Protein AF-A0A2V5UHI5-F1 (afdb_monomer)

Foldseek 3Di:
DDDDDDDDDDDDDDDDDDPVVVVVVVVCVPCPPVVVLVVCLVPDDPVVNVVSVVVVVVVVVVVVVVVVVVVVVVVVVVVLLPQDPPDPDLEWEWEWAQDPVNQATWIATSPDSVGIDTAGDDCRVVVSVVVQQVVALQGWYWYFYADNVRHTPDIDTDDNPDDDD

Secondary structure (DSSP, 8-state):
------------------TTHHHHHHTT--HHHHHHHHHHHHHS-HHHHHHHHHHHHHHHHHHHHHHHHHHHHHHHHHHHTSPP-----SEEEEEEEE-TTSS-EEEE-TT-TTS-EEE-STTHHHHHHHHHHHHTTTSEEEEEEE-TTS-EEEEEEE-------

Solvent-accessible surface area (backbone atoms only — not comparable to full-atom values): 9964 Å² total; per-residue (Å²): 136,82,89,90,89,80,93,79,89,79,87,80,81,80,88,72,92,57,85,66,60,63,56,61,51,56,81,52,63,52,61,72,64,58,47,55,56,52,53,52,51,73,76,42,59,74,76,58,34,53,54,53,51,50,53,54,46,52,50,53,51,55,52,48,68,63,45,54,60,52,51,51,50,49,54,50,50,54,56,68,58,43,59,72,89,68,76,88,61,70,57,47,59,38,40,38,37,53,41,97,82,69,66,28,28,37,37,38,39,89,84,42,66,83,51,70,44,80,32,60,61,98,55,14,66,61,52,46,52,52,48,55,54,67,75,25,42,78,27,31,28,41,40,37,32,36,42,89,87,70,46,78,76,45,76,47,79,42,79,33,73,66,76,87,128

Radius of gyration: 30.07 Å; Cα contacts (8 Å, |Δi|>4): 164; chains: 1; bounding box: 76×64×78 Å

Nearest PDB structures (foldseek):
  3stq-assembly2_F  TM=5.157E-01  e=7.190E+00  Pseudomonas aeruginosa
  5fc2-assembly1_B  TM=5.001E-01  e=2.154E+00  Thermochaetoides thermophila DSM 1495
  5fc3-assembly1_B  TM=3.986E-01  e=2.776E+00  Thermochaetoides thermophila DSM 1495
  5fby-assembly1_A  TM=4.834E-01  e=3.151E+00  Thermochaetoides thermophila DSM 1495

Structure (mmCIF, N/CA/C/O backbone):
data_AF-A0A2V5UHI5-F1
#
_entry.id   AF-A0A2V5UHI5-F1
#
loop_
_atom_site.group_PDB
_atom_site.id
_atom_site.type_symbol
_atom_site.label_atom_id
_atom_site.label_alt_id
_atom_site.label_comp_id
_atom_site.label_asym_id
_atom_site.label_entity_id
_atom_site.label_seq_id
_atom_site.pdbx_PDB_ins_code
_atom_site.Cartn_x
_atom_site.Cartn_y
_atom_site.Cartn_z
_atom_site.occupancy
_atom_site.B_iso_or_equiv
_atom_site.auth_seq_id
_atom_site.auth_comp_id
_atom_site.auth_asym_id
_atom_site.auth_atom_id
_atom_site.pdbx_PDB_model_num
ATOM 1 N N . MET A 1 1 ? -59.293 20.149 60.522 1.00 35.00 1 MET A N 1
ATOM 2 C CA . MET A 1 1 ? -57.962 19.722 60.998 1.00 35.00 1 MET A CA 1
ATOM 3 C C . MET A 1 1 ? -56.980 19.879 59.839 1.00 35.00 1 MET A C 1
ATOM 5 O O . MET A 1 1 ? -57.195 19.273 58.805 1.00 35.00 1 MET A O 1
ATOM 9 N N . PHE A 1 2 ? -56.053 20.825 59.997 1.00 28.25 2 PHE A N 1
ATOM 10 C CA . PHE A 1 2 ? -54.793 21.124 59.294 1.00 28.25 2 PHE A CA 1
ATOM 11 C C . PHE A 1 2 ? -54.493 20.632 57.853 1.00 28.25 2 PHE A C 1
ATOM 13 O O . PHE A 1 2 ? -54.376 19.448 57.569 1.00 28.25 2 PHE A O 1
ATOM 20 N N . GLN A 1 3 ? -54.241 21.638 57.003 1.00 32.72 3 GLN A N 1
ATOM 21 C CA . GLN A 1 3 ? -53.329 21.708 55.845 1.00 32.72 3 GLN A CA 1
ATOM 22 C C . GLN A 1 3 ? -52.044 20.868 55.961 1.00 32.72 3 GLN A C 1
ATOM 24 O O . GLN A 1 3 ? -51.458 20.911 57.036 1.00 32.72 3 GLN A O 1
ATOM 29 N N . VAL A 1 4 ? -51.511 20.335 54.840 1.00 34.03 4 VAL A N 1
ATOM 30 C CA . VAL A 1 4 ? -50.088 20.485 54.423 1.00 34.03 4 VAL A CA 1
ATOM 31 C C . VAL A 1 4 ? -49.949 20.391 52.885 1.00 34.03 4 VAL A C 1
ATOM 33 O O . VAL A 1 4 ? -50.594 19.592 52.216 1.00 34.03 4 VAL A O 1
ATOM 36 N N . LYS A 1 5 ? -49.069 21.245 52.357 1.00 35.31 5 LYS A N 1
ATOM 37 C CA . LYS A 1 5 ? -48.652 21.537 50.976 1.00 35.31 5 LYS A CA 1
ATOM 38 C C . LYS A 1 5 ? -47.291 20.881 50.672 1.00 35.31 5 LYS A C 1
ATOM 40 O O . LYS A 1 5 ? -46.429 20.977 51.535 1.00 35.31 5 LYS A O 1
ATOM 45 N N . ALA A 1 6 ? -47.069 20.329 49.468 1.00 33.34 6 ALA A N 1
ATOM 46 C CA . ALA A 1 6 ? -45.766 20.197 48.756 1.00 33.34 6 ALA A CA 1
ATOM 47 C C . ALA A 1 6 ? -45.970 19.331 47.487 1.00 33.34 6 ALA A C 1
ATOM 49 O O . ALA A 1 6 ? -46.371 18.182 47.596 1.00 33.34 6 ALA A O 1
ATOM 50 N N . ILE A 1 7 ? -45.935 19.848 46.252 1.00 32.31 7 ILE A N 1
ATOM 51 C CA . ILE A 1 7 ? -44.754 20.111 45.397 1.00 32.31 7 ILE A CA 1
ATOM 52 C C . ILE A 1 7 ? -43.702 18.991 45.482 1.00 32.31 7 ILE A C 1
ATOM 54 O O . ILE A 1 7 ? -42.732 19.087 46.227 1.00 32.31 7 ILE A O 1
ATOM 58 N N . GLY A 1 8 ? -43.913 17.943 44.682 1.00 32.47 8 GLY A N 1
ATOM 59 C CA . GLY A 1 8 ? -42.944 16.894 44.378 1.00 32.47 8 GLY A CA 1
ATOM 60 C C . GLY A 1 8 ? -42.368 17.086 42.977 1.00 32.47 8 GLY A C 1
ATOM 61 O O . GLY A 1 8 ? -43.048 16.872 41.978 1.00 32.47 8 GLY A O 1
ATOM 62 N N . VAL A 1 9 ? -41.111 17.516 42.933 1.00 30.94 9 VAL A N 1
ATOM 63 C CA . VAL A 1 9 ? -40.208 17.468 41.781 1.00 30.94 9 VAL A CA 1
ATOM 64 C C . VAL A 1 9 ? -39.966 16.005 41.413 1.00 30.94 9 VAL A C 1
ATOM 66 O O . VAL A 1 9 ? -39.580 15.244 42.293 1.00 30.94 9 VAL A O 1
ATOM 69 N N . LEU A 1 10 ? -40.097 15.624 40.139 1.00 31.78 10 LEU A N 1
ATOM 70 C CA . LEU A 1 10 ? -39.283 14.546 39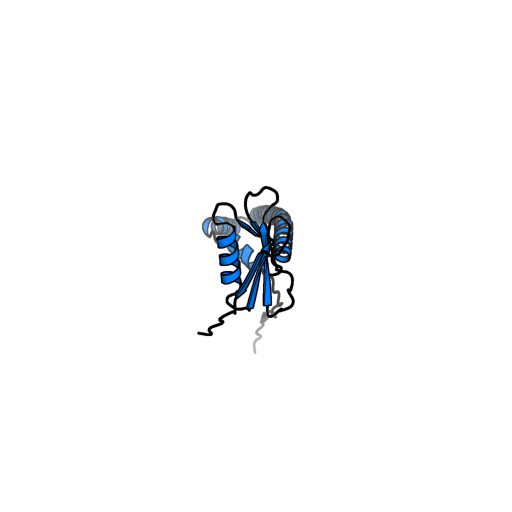.568 1.00 31.78 10 LEU A CA 1
ATOM 71 C C . LEU A 1 10 ? -39.239 14.625 38.039 1.00 31.78 10 LEU A C 1
ATOM 73 O O . LEU A 1 10 ? -40.231 14.503 37.327 1.00 31.78 10 LEU A O 1
ATOM 77 N N . GLN A 1 11 ? -38.019 14.894 37.586 1.00 29.80 11 GLN A N 1
ATOM 78 C CA . GLN A 1 11 ? -37.519 14.907 36.222 1.00 29.80 11 GLN A CA 1
ATOM 79 C C . GLN A 1 11 ? -37.920 13.645 35.445 1.00 29.80 11 GLN A C 1
ATOM 81 O O . GLN A 1 11 ? -37.554 12.539 35.836 1.00 29.80 11 GLN A O 1
ATOM 86 N N . SER A 1 12 ? -38.550 13.815 34.280 1.00 29.27 12 SER A N 1
ATOM 87 C CA . SER A 1 12 ? -38.484 12.808 33.219 1.00 29.27 12 SER A CA 1
ATOM 88 C C . SER A 1 12 ? -37.324 13.163 32.298 1.00 29.27 12 SER A C 1
ATOM 90 O O . SER A 1 12 ? -37.306 14.216 31.660 1.00 29.27 12 SER A O 1
ATOM 92 N N . GLN A 1 13 ? -36.328 12.285 32.308 1.00 32.88 13 GLN A N 1
ATOM 93 C CA . GLN A 1 13 ? -35.064 12.383 31.597 1.00 32.88 13 GLN A CA 1
ATOM 94 C C . GLN A 1 13 ? -35.266 12.565 30.088 1.00 32.88 13 GLN A C 1
ATOM 96 O O . GLN A 1 13 ? -35.781 11.684 29.398 1.00 32.88 13 GLN A O 1
ATOM 101 N N . SER A 1 14 ? -34.772 13.680 29.552 1.00 28.55 14 SER A N 1
ATOM 102 C CA . SER A 1 14 ? -34.441 13.788 28.138 1.00 28.55 14 SER A CA 1
ATOM 103 C C . SER A 1 14 ? -33.185 12.961 27.869 1.00 28.55 14 SER A C 1
ATOM 105 O O . SER A 1 14 ? -32.066 13.294 28.251 1.00 28.55 14 SER A O 1
ATOM 107 N N . ARG A 1 15 ? -33.411 11.831 27.206 1.00 38.34 15 ARG A N 1
ATOM 108 C CA . ARG A 1 15 ? -32.413 10.974 26.579 1.00 38.34 15 ARG A CA 1
ATOM 109 C C . ARG A 1 15 ? -31.610 11.809 25.569 1.00 38.34 15 ARG A C 1
ATOM 111 O O . ARG A 1 15 ? -32.066 12.015 24.451 1.00 38.34 15 ARG A O 1
ATOM 118 N N . LEU A 1 16 ? -30.428 12.290 25.951 1.00 33.78 16 LEU A N 1
ATOM 119 C CA . LEU A 1 16 ? -29.472 12.905 25.030 1.00 33.78 16 LEU A CA 1
ATOM 120 C C . LEU A 1 16 ? -28.137 12.171 25.127 1.00 33.78 16 LEU A C 1
ATOM 122 O O . LEU A 1 16 ? -27.316 12.389 26.008 1.00 33.78 16 LEU A O 1
ATOM 126 N N . SER A 1 17 ? -27.975 11.245 24.186 1.00 45.50 17 SER A N 1
ATOM 127 C CA . SER A 1 17 ? -26.701 10.663 23.798 1.00 45.50 17 SER A CA 1
ATOM 128 C C . SER A 1 17 ? -25.869 11.751 23.129 1.00 45.50 17 SER A C 1
ATOM 130 O O . SER A 1 17 ? -26.165 12.144 22.001 1.00 45.50 17 SER A O 1
ATOM 132 N N . HIS A 1 18 ? -24.829 12.247 23.795 1.00 39.03 18 HIS A N 1
ATOM 133 C CA . HIS A 1 18 ? -23.807 13.000 23.087 1.00 39.03 18 HIS A CA 1
ATOM 134 C C . HIS A 1 18 ? -22.434 12.812 23.735 1.00 39.03 18 HIS A C 1
ATOM 136 O O . HIS A 1 18 ? -22.160 13.234 24.852 1.00 39.03 18 HIS A O 1
ATOM 142 N N . LYS A 1 19 ? -21.529 12.180 22.981 1.00 49.72 19 LYS A N 1
ATOM 143 C CA . LYS A 1 19 ? -20.118 11.956 23.334 1.00 49.72 19 LYS A CA 1
ATOM 144 C C . LYS A 1 19 ? -19.314 13.260 23.545 1.00 49.72 19 LYS A C 1
ATOM 146 O O . LYS A 1 19 ? -18.121 13.185 23.814 1.00 49.72 19 LYS A O 1
ATOM 151 N N . SER A 1 20 ? -19.947 14.437 23.479 1.00 43.72 20 SER A N 1
ATOM 152 C CA . SER A 1 20 ? -19.366 15.716 23.918 1.00 43.72 20 SER A CA 1
ATOM 153 C C . SER A 1 20 ? -19.125 15.792 25.421 1.00 43.72 20 SER A C 1
ATOM 155 O O . SER A 1 20 ? -18.282 16.571 25.860 1.00 43.72 20 SER A O 1
ATOM 157 N N . ASP A 1 21 ? -19.830 14.987 26.215 1.00 48.28 21 ASP A N 1
ATOM 158 C CA . ASP A 1 21 ? -19.770 15.088 27.678 1.00 48.28 21 ASP A CA 1
ATOM 159 C C . ASP A 1 21 ? -18.446 14.546 28.240 1.00 48.28 21 ASP A C 1
ATOM 161 O O . ASP A 1 21 ? -18.017 14.909 29.335 1.00 48.28 21 ASP A O 1
ATOM 165 N N . PHE A 1 22 ? -17.739 13.736 27.447 1.00 41.31 22 PHE A N 1
ATOM 166 C CA . PHE A 1 22 ? -16.459 13.144 27.827 1.00 41.31 22 PHE A CA 1
ATOM 167 C C . PHE A 1 22 ? -15.305 14.159 27.819 1.00 41.31 22 PHE A C 1
ATOM 169 O O . PHE A 1 22 ? -14.404 14.081 28.653 1.00 41.31 22 PHE A O 1
ATOM 176 N N . TRP A 1 23 ? -15.347 15.150 26.923 1.00 41.22 23 TRP A N 1
ATOM 177 C CA . TRP A 1 23 ? -14.335 16.211 26.854 1.00 41.22 23 TRP A CA 1
ATOM 178 C C . TRP A 1 23 ? -14.583 17.332 27.867 1.00 41.22 23 TRP A C 1
ATOM 180 O O . TRP A 1 23 ? -13.624 17.855 28.439 1.00 41.22 23 TRP A O 1
ATOM 190 N N . PHE A 1 24 ? -15.850 17.635 28.179 1.00 38.09 24 PHE A N 1
ATOM 191 C CA . PHE A 1 24 ? -16.194 18.536 2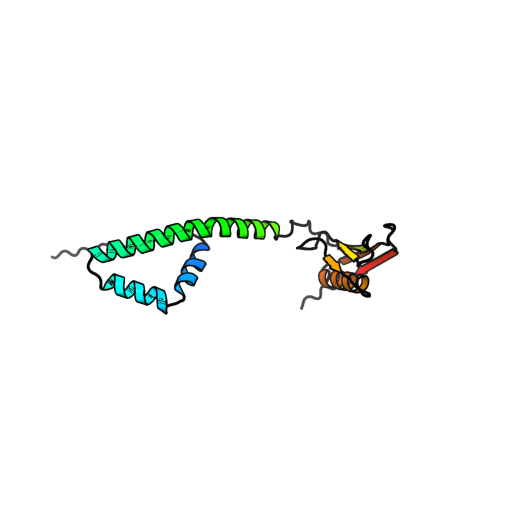9.287 1.00 38.09 24 PHE A CA 1
ATOM 192 C C . PHE A 1 24 ? -15.635 18.043 30.629 1.00 38.09 24 PHE A C 1
ATOM 194 O O . PHE A 1 24 ? -15.191 18.853 31.442 1.00 38.09 24 PHE A O 1
ATOM 201 N N . ALA A 1 25 ? -15.583 16.726 30.840 1.00 44.94 25 ALA A N 1
ATOM 202 C CA . ALA A 1 25 ? -14.978 16.134 32.029 1.00 44.94 25 ALA A CA 1
ATOM 203 C C . ALA A 1 25 ? -13.438 16.236 32.049 1.00 44.94 25 ALA A C 1
ATOM 205 O O . ALA A 1 25 ? -12.854 16.323 33.128 1.00 44.94 25 ALA A O 1
ATOM 206 N N . PHE A 1 26 ? -12.764 16.258 30.890 1.00 38.41 26 PHE A N 1
ATOM 207 C CA . PHE A 1 26 ? -11.296 16.273 30.814 1.00 38.41 26 PHE A CA 1
ATOM 208 C C . PHE A 1 26 ? -10.700 17.671 31.043 1.00 38.41 26 PHE A C 1
ATOM 210 O O . PHE A 1 26 ? -9.728 17.799 31.782 1.00 38.41 26 PHE A O 1
ATOM 217 N N . LEU A 1 27 ? -11.340 18.733 30.533 1.00 42.81 27 LEU A N 1
ATOM 218 C CA . LEU A 1 27 ? -10.959 20.125 30.842 1.00 42.81 27 LEU A CA 1
ATOM 219 C C . LEU A 1 27 ? -11.205 20.489 32.324 1.00 42.81 27 LEU A C 1
ATOM 221 O O . LEU A 1 27 ? -10.663 21.466 32.834 1.00 42.81 27 LEU A O 1
ATOM 225 N N . TRP A 1 28 ? -12.001 19.684 33.032 1.00 41.56 28 TRP A N 1
ATOM 226 C CA . TRP A 1 28 ? -12.299 19.843 34.457 1.00 41.56 28 TRP A CA 1
ATOM 227 C C . TRP A 1 28 ? -11.536 18.848 35.353 1.00 41.56 28 TRP A C 1
ATOM 229 O O . TRP A 1 28 ? -11.693 18.867 36.573 1.00 41.56 28 TRP A O 1
ATOM 239 N N . ARG A 1 29 ? -10.695 17.970 34.788 1.00 39.66 29 ARG A N 1
ATOM 240 C CA . ARG A 1 29 ? -9.986 16.939 35.564 1.00 39.66 29 ARG A CA 1
ATOM 241 C C . ARG A 1 29 ? -8.776 17.478 36.337 1.00 39.66 29 ARG A C 1
ATOM 243 O O . ARG A 1 29 ? -8.325 16.819 37.269 1.00 39.66 29 ARG A O 1
ATOM 250 N N . ASP A 1 30 ? -8.321 18.696 36.043 1.00 37.84 30 ASP A N 1
ATOM 251 C CA . ASP A 1 30 ? -7.424 19.438 36.932 1.00 37.84 30 ASP A CA 1
ATOM 252 C C . ASP A 1 30 ? -8.233 20.164 38.012 1.00 37.84 30 ASP A C 1
ATOM 254 O O . ASP A 1 30 ? -8.587 21.346 37.913 1.00 37.84 30 ASP A O 1
ATOM 258 N N . ALA A 1 31 ? -8.500 19.439 39.100 1.00 46.38 31 ALA A N 1
ATOM 259 C CA . ALA A 1 31 ? -9.182 19.936 40.296 1.00 46.38 31 ALA A CA 1
ATOM 260 C C . ALA A 1 31 ? -8.531 21.201 40.910 1.00 46.38 31 ALA A C 1
ATOM 262 O O . ALA A 1 31 ? -9.159 21.895 41.712 1.00 46.38 31 ALA A O 1
ATOM 263 N N . SER A 1 32 ? -7.298 21.539 40.511 1.00 51.06 32 SER A N 1
ATOM 264 C CA . SER A 1 32 ? -6.536 22.690 41.005 1.00 51.06 32 SER A CA 1
ATOM 265 C C . SER A 1 32 ? -6.968 24.038 40.395 1.00 51.06 32 SER A C 1
ATOM 267 O O . SER A 1 32 ? -7.091 25.030 41.120 1.00 51.06 32 SER A O 1
ATOM 269 N N . ILE A 1 33 ? -7.272 24.093 39.089 1.00 50.38 33 ILE A N 1
ATOM 270 C CA . ILE A 1 33 ? -7.583 25.358 38.386 1.00 50.38 33 ILE A CA 1
ATOM 271 C C . ILE A 1 33 ? -9.090 25.649 38.418 1.00 50.38 33 ILE A C 1
ATOM 273 O O . ILE A 1 33 ? -9.506 26.750 38.787 1.00 50.38 33 ILE A O 1
ATOM 277 N N . GLY A 1 34 ? -9.928 24.648 38.124 1.00 51.38 34 GLY A N 1
ATOM 278 C CA . GLY A 1 34 ? -11.389 24.800 38.140 1.00 51.38 34 GLY A CA 1
ATOM 279 C C . GLY A 1 34 ? -11.969 24.984 39.549 1.00 51.38 34 GLY A C 1
ATOM 280 O O . GLY A 1 34 ? -12.896 25.772 39.751 1.00 51.38 34 GLY A O 1
ATOM 281 N N . GLY A 1 35 ? -11.393 24.312 40.554 1.00 55.91 35 GLY A N 1
ATOM 282 C CA . GLY A 1 35 ? -11.869 24.367 41.941 1.00 55.91 35 GLY A CA 1
ATOM 283 C C . GLY A 1 35 ? -11.645 25.726 42.615 1.00 55.91 35 GLY A C 1
ATOM 284 O O . GLY A 1 35 ? -12.540 26.246 43.288 1.00 55.91 35 GLY A O 1
ATOM 285 N N . ARG A 1 36 ? -10.480 26.350 42.388 1.00 56.16 36 ARG A N 1
ATOM 286 C CA . ARG A 1 36 ? -10.137 27.673 42.945 1.00 56.16 36 ARG A CA 1
ATOM 287 C C . ARG A 1 36 ? -10.993 28.796 42.354 1.00 56.16 36 ARG A C 1
ATOM 289 O O . ARG A 1 36 ? -11.456 29.663 43.095 1.00 56.16 36 ARG A O 1
ATOM 296 N N . PHE A 1 37 ? -11.282 28.740 41.054 1.00 56.06 37 PHE A N 1
ATOM 297 C CA . PHE A 1 37 ? -12.149 29.709 40.373 1.00 56.06 37 PHE A CA 1
ATOM 298 C C . PHE A 1 37 ? -13.613 29.602 40.842 1.00 56.06 37 PHE A C 1
ATOM 300 O O . PHE A 1 37 ? -14.276 30.610 41.097 1.00 56.06 37 PHE A O 1
ATOM 307 N N . MET A 1 38 ? -14.100 28.372 41.046 1.00 54.66 38 MET A N 1
ATOM 308 C CA . MET A 1 38 ? -15.455 28.107 41.541 1.00 54.66 38 MET A CA 1
ATOM 309 C C . MET A 1 38 ? -15.657 28.566 42.996 1.00 54.66 38 MET A C 1
ATOM 311 O O . MET A 1 38 ? -16.727 29.069 43.349 1.00 54.66 38 MET A O 1
ATOM 315 N N . MET A 1 39 ? -14.631 28.446 43.848 1.00 57.81 39 MET A N 1
ATOM 316 C CA . MET A 1 39 ? -14.682 28.941 45.231 1.00 57.81 39 MET A CA 1
ATOM 317 C C . MET A 1 39 ? -14.763 30.475 45.314 1.00 57.81 39 MET A C 1
ATOM 319 O O . MET A 1 39 ? -15.510 31.001 46.142 1.00 57.81 39 MET A O 1
ATOM 323 N N . LEU A 1 40 ? -14.069 31.199 44.430 1.00 57.25 40 LEU A N 1
ATOM 324 C CA . LEU A 1 40 ? -14.125 32.667 44.352 1.00 57.25 40 LEU A CA 1
ATOM 325 C C . LEU A 1 40 ? -15.475 33.177 43.811 1.00 57.25 40 LEU A C 1
ATOM 327 O O . LEU A 1 40 ? -15.998 34.187 44.283 1.00 57.25 40 LEU A O 1
ATOM 331 N N . LEU A 1 41 ? -16.102 32.439 42.891 1.00 56.88 41 LEU A N 1
ATOM 332 C CA . LEU A 1 41 ? -17.455 32.728 42.395 1.00 56.88 41 LEU A CA 1
ATOM 333 C C . LEU A 1 41 ? -18.546 32.549 43.464 1.00 56.88 41 LEU A C 1
ATOM 335 O O . LEU A 1 41 ? -19.569 33.227 43.407 1.00 56.88 41 LEU A O 1
ATOM 339 N N . LYS A 1 42 ? -18.351 31.653 44.442 1.00 57.81 42 LYS A N 1
ATOM 340 C CA . LYS A 1 42 ? -19.297 31.451 45.557 1.00 57.81 42 LYS A CA 1
ATOM 341 C C . LYS A 1 42 ? -19.174 32.506 46.663 1.00 57.81 42 LYS A C 1
ATOM 343 O O . LYS A 1 42 ? -20.175 32.788 47.311 1.00 57.81 42 LYS A O 1
ATOM 348 N N . LYS A 1 43 ? -17.979 33.073 46.879 1.00 60.84 43 LYS A N 1
ATOM 349 C CA . LYS A 1 43 ? -17.699 34.077 47.928 1.00 60.84 43 LYS A CA 1
ATOM 350 C C . LYS A 1 43 ? -17.785 35.538 47.454 1.00 60.84 43 LYS A C 1
ATOM 352 O O . LYS A 1 43 ? -17.630 36.438 48.271 1.00 60.84 43 LYS A O 1
ATOM 357 N N . SER A 1 44 ? -18.000 35.791 46.161 1.00 59.25 44 SER A N 1
ATOM 358 C CA . SER A 1 44 ? -18.017 37.149 45.598 1.00 59.25 44 SER A CA 1
ATOM 359 C C . SER A 1 44 ? -19.409 37.805 45.642 1.00 59.25 44 SER A C 1
ATOM 361 O O . SER A 1 44 ? -20.420 37.116 45.467 1.00 59.25 44 SER A O 1
ATOM 363 N N . PRO A 1 45 ? -19.484 39.140 45.832 1.00 71.62 45 PRO A N 1
ATOM 364 C CA . PRO A 1 45 ? -20.733 39.899 45.762 1.00 71.62 45 PRO A CA 1
ATOM 365 C C . PRO A 1 45 ? -21.466 39.676 44.425 1.00 71.62 45 PRO A C 1
ATOM 367 O O . PRO A 1 45 ? -20.807 39.529 43.388 1.00 71.62 45 PRO A O 1
ATOM 370 N N . PRO A 1 46 ? -22.813 39.706 44.401 1.00 64.94 46 PRO A N 1
ATOM 371 C CA . PRO A 1 46 ? -23.617 39.323 43.233 1.00 64.94 46 PRO A CA 1
ATOM 372 C C . PRO A 1 46 ? -23.269 40.099 41.948 1.00 64.94 46 PRO A C 1
ATOM 374 O O . PRO A 1 46 ? -23.257 39.507 40.868 1.00 64.94 46 PRO A O 1
ATOM 377 N N . GLN A 1 47 ? -22.887 41.377 42.059 1.00 61.12 47 GLN A N 1
ATOM 378 C CA . GLN A 1 47 ? -22.419 42.193 40.926 1.00 61.12 47 GLN A CA 1
ATOM 379 C C . GLN A 1 47 ? -21.121 41.678 40.274 1.00 61.12 47 GLN A C 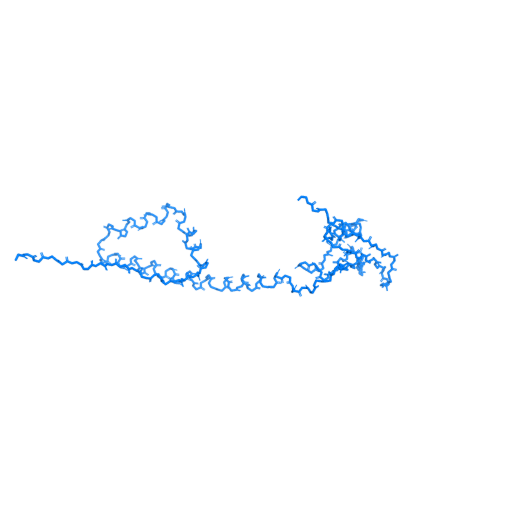1
ATOM 381 O O . GLN A 1 47 ? -21.024 41.627 39.048 1.00 61.12 47 GLN A O 1
ATOM 386 N N . LEU A 1 48 ? -20.127 41.261 41.065 1.00 63.75 48 LEU A N 1
ATOM 387 C CA . LEU A 1 48 ? -18.844 40.774 40.537 1.00 63.75 48 LEU A CA 1
ATOM 388 C C . LEU A 1 48 ? -18.977 39.366 39.948 1.00 63.75 48 LEU A C 1
ATOM 390 O O . LEU A 1 48 ? -18.359 39.048 38.932 1.00 63.75 48 LEU A O 1
ATOM 394 N N . ARG A 1 49 ? -19.854 38.541 40.527 1.00 65.88 49 ARG A N 1
ATOM 395 C CA . ARG A 1 49 ? -20.136 37.178 40.061 1.00 65.88 49 ARG A CA 1
ATOM 396 C C . ARG A 1 49 ? -20.655 37.148 38.621 1.00 65.88 49 ARG A C 1
ATOM 398 O O . ARG A 1 49 ? -20.246 36.292 37.840 1.00 65.88 49 ARG A O 1
ATOM 405 N N . LEU A 1 50 ? -21.502 38.109 38.244 1.00 66.00 50 LEU A N 1
ATOM 406 C CA . LEU A 1 50 ? -22.026 38.229 36.881 1.00 66.00 50 LEU A CA 1
ATOM 407 C C . LEU A 1 50 ? -20.936 38.619 35.866 1.00 66.00 50 LEU A C 1
ATOM 409 O O . LEU A 1 50 ? -20.957 38.145 34.731 1.00 66.00 50 LEU A O 1
ATOM 413 N N . ILE A 1 51 ? -19.960 39.437 36.271 1.00 71.50 51 ILE A N 1
ATOM 414 C CA . ILE A 1 51 ? -18.820 39.834 35.428 1.00 71.50 51 ILE A CA 1
ATOM 415 C C . ILE A 1 51 ? -17.900 38.633 35.182 1.00 71.50 51 ILE A C 1
ATOM 417 O O . ILE A 1 51 ? -17.554 38.362 34.032 1.00 71.50 51 ILE A O 1
ATOM 421 N N . PHE A 1 52 ? -17.580 37.860 36.224 1.00 63.19 52 PHE A N 1
ATOM 422 C CA . PHE A 1 52 ? -16.796 36.628 36.084 1.00 63.19 52 PHE A CA 1
ATOM 423 C C . PHE A 1 52 ? -17.514 35.574 35.237 1.00 63.19 52 PHE A C 1
ATOM 425 O O . PHE A 1 52 ? -16.891 34.968 34.368 1.00 63.19 52 PHE A O 1
ATOM 432 N N . LEU A 1 53 ? -18.828 35.394 35.422 1.00 65.69 53 LEU A N 1
ATOM 433 C CA . LEU A 1 53 ? -19.627 34.491 34.588 1.00 65.69 53 LEU A CA 1
ATOM 434 C C . LEU A 1 53 ? -19.659 34.939 33.123 1.00 65.69 53 LEU A C 1
ATOM 436 O O . LEU A 1 53 ? -19.554 34.103 32.232 1.00 65.69 53 LEU A O 1
ATOM 440 N N . ARG A 1 54 ? -19.746 36.246 32.844 1.00 65.12 54 ARG A N 1
ATOM 441 C CA . ARG A 1 54 ? -19.662 36.775 31.472 1.00 65.12 54 ARG A CA 1
ATOM 442 C C . ARG A 1 54 ? -18.273 36.594 30.865 1.00 65.12 54 ARG A C 1
ATOM 444 O O . ARG A 1 54 ? -18.183 36.265 29.687 1.00 65.12 54 ARG A O 1
ATOM 451 N N . ALA A 1 55 ? -17.210 36.796 31.640 1.00 66.75 55 ALA A N 1
ATOM 452 C CA . ALA A 1 55 ? -15.840 36.581 31.183 1.00 66.75 55 ALA A CA 1
ATOM 453 C C . ALA A 1 55 ? -15.588 35.099 30.862 1.00 66.75 55 ALA A C 1
ATOM 455 O O . ALA A 1 55 ? -15.146 34.786 29.760 1.00 66.75 55 ALA A O 1
ATOM 456 N N . ALA A 1 56 ? -15.976 34.193 31.765 1.00 60.22 56 ALA A N 1
ATOM 457 C CA . ALA A 1 56 ? -15.906 32.748 31.553 1.00 60.22 56 ALA A CA 1
ATOM 458 C C . ALA A 1 56 ? -16.798 32.287 30.386 1.00 60.22 56 ALA A C 1
ATOM 460 O O . ALA A 1 56 ? -16.392 31.450 29.589 1.00 60.22 56 ALA A O 1
ATOM 461 N N . SER A 1 57 ? -17.988 32.877 30.227 1.00 61.56 57 SER A N 1
ATOM 462 C CA . SER A 1 57 ? -18.888 32.595 29.103 1.00 61.56 57 SER A CA 1
ATOM 463 C C . SER A 1 57 ? -18.263 32.991 27.763 1.00 61.56 57 SER A C 1
ATOM 465 O O . SER A 1 57 ? -18.257 32.191 26.827 1.00 61.56 57 SER A O 1
ATOM 467 N N . LYS A 1 58 ? -17.675 34.192 27.672 1.00 59.72 58 LYS A N 1
ATOM 468 C CA . LYS A 1 58 ? -16.996 34.669 26.458 1.00 59.72 58 LYS A CA 1
ATOM 469 C C . LYS A 1 58 ? -15.821 33.774 26.074 1.00 59.72 58 LYS A C 1
ATOM 471 O O . LYS A 1 58 ? -15.686 33.454 24.895 1.00 59.72 58 LYS A O 1
ATOM 476 N N . THR A 1 59 ? -15.023 33.325 27.044 1.00 55.25 59 THR A N 1
ATOM 477 C CA . THR A 1 59 ? -13.922 32.398 26.764 1.00 55.25 59 THR A CA 1
ATOM 478 C C . THR A 1 59 ? -14.453 31.035 26.329 1.00 55.25 59 THR A C 1
ATOM 480 O O . THR A 1 59 ? -14.038 30.560 25.279 1.00 55.25 59 THR A O 1
ATOM 483 N N . THR A 1 60 ? -15.451 30.446 27.005 1.00 60.00 60 THR A N 1
ATOM 484 C CA . THR A 1 60 ? -16.057 29.176 26.545 1.00 60.00 60 THR A CA 1
ATOM 485 C C . THR A 1 60 ? -16.676 29.263 25.151 1.00 60.00 60 THR A C 1
ATOM 487 O O . THR A 1 60 ? -16.577 28.308 24.384 1.00 60.00 60 THR A O 1
ATOM 490 N N . ARG A 1 61 ? -17.269 30.406 24.779 1.00 61.34 61 ARG A N 1
ATOM 491 C CA . ARG A 1 61 ? -17.839 30.610 23.442 1.00 61.34 61 ARG A CA 1
ATOM 492 C C . ARG A 1 61 ? -16.739 30.671 22.379 1.00 61.34 61 ARG A C 1
ATOM 494 O O . ARG A 1 61 ? -16.853 30.000 21.362 1.00 61.34 61 ARG A O 1
ATOM 501 N N . ALA A 1 62 ? -15.660 31.409 22.644 1.00 66.94 62 ALA A N 1
ATOM 502 C CA . ALA A 1 62 ? -14.500 31.481 21.757 1.00 66.94 62 ALA A CA 1
ATOM 503 C C . ALA A 1 62 ? -13.798 30.118 21.607 1.00 66.94 62 ALA A C 1
ATOM 505 O O . ALA A 1 62 ? -13.529 29.691 20.490 1.00 66.94 62 ALA A O 1
ATOM 506 N N . PHE A 1 63 ? -13.591 29.385 22.706 1.00 61.41 63 PHE A N 1
ATOM 507 C CA . PHE A 1 63 ? -13.023 28.033 22.671 1.00 61.41 63 PHE A CA 1
ATOM 508 C C . PHE A 1 63 ? -13.920 27.035 21.924 1.00 61.41 63 PHE A C 1
ATOM 510 O O . PHE A 1 63 ? -13.413 26.215 21.162 1.00 61.41 63 PHE A O 1
ATOM 517 N N . SER A 1 64 ? -15.245 27.125 22.083 1.00 70.19 64 SER A N 1
ATOM 518 C CA . SER A 1 64 ? -16.198 26.275 21.358 1.00 70.19 64 SER A CA 1
ATOM 519 C C . SER A 1 64 ? -16.116 26.487 19.845 1.00 70.19 64 SER A C 1
ATOM 521 O O . SER A 1 64 ? -16.048 25.505 19.109 1.00 70.19 64 SER A O 1
ATOM 523 N N . TYR A 1 65 ? -16.039 27.739 19.380 1.00 72.19 65 TYR A N 1
ATOM 524 C CA . TYR A 1 65 ? -15.869 28.032 17.954 1.00 72.19 65 TYR A CA 1
ATOM 525 C C . TYR A 1 65 ? -14.535 27.525 17.386 1.00 72.19 65 TYR A C 1
ATOM 527 O O . TYR A 1 65 ? -14.475 27.204 16.204 1.00 72.19 65 TYR A O 1
ATOM 535 N N . CYS A 1 66 ? -13.488 27.405 18.206 1.00 66.88 66 CYS A N 1
ATOM 536 C CA . CYS A 1 66 ? -12.200 26.850 17.779 1.00 66.88 66 CYS A CA 1
ATOM 537 C C . CYS A 1 66 ? -12.164 25.310 17.789 1.00 66.88 66 CYS A C 1
ATOM 539 O O . CYS A 1 66 ? -11.362 24.713 17.075 1.00 66.88 66 CYS A O 1
ATOM 541 N N . TYR A 1 67 ? -13.020 24.654 18.576 1.00 71.88 67 TYR A N 1
ATOM 542 C CA . TYR A 1 67 ? -13.040 23.194 18.712 1.00 71.88 67 TYR A CA 1
ATOM 543 C C . TYR A 1 67 ? -13.961 22.502 17.691 1.00 71.88 67 TYR A C 1
ATOM 545 O O . TYR A 1 67 ? -13.663 21.397 17.241 1.00 71.88 67 TYR A O 1
ATOM 553 N N . THR A 1 68 ? -15.047 23.152 17.253 1.00 73.19 68 THR A N 1
ATOM 554 C CA . THR A 1 68 ? -15.983 22.565 16.272 1.00 73.19 68 THR A CA 1
ATOM 555 C C . THR A 1 68 ? -15.378 22.270 14.888 1.00 73.19 68 THR A C 1
ATOM 557 O O . THR A 1 68 ? -15.722 21.220 14.337 1.00 73.19 68 THR A O 1
ATOM 560 N N . PRO A 1 69 ? -14.460 23.082 14.319 1.00 84.56 69 PRO A N 1
ATOM 561 C CA . PRO A 1 69 ? -13.815 22.767 13.041 1.00 84.56 69 PRO A CA 1
ATOM 562 C C . PRO A 1 69 ? -12.784 21.641 13.174 1.00 84.56 69 PRO A C 1
ATOM 564 O O . PRO A 1 69 ? -12.552 20.884 12.235 1.00 84.56 69 PRO A O 1
ATOM 567 N N . LEU A 1 70 ? -12.168 21.507 14.352 1.00 79.81 70 LEU A N 1
ATOM 568 C CA . LEU A 1 70 ? -11.225 20.430 14.629 1.00 79.81 70 LEU A CA 1
ATOM 569 C C . LEU A 1 70 ? -11.955 19.090 14.766 1.00 79.81 70 LEU A C 1
ATOM 571 O O . LEU A 1 70 ? -11.519 18.097 14.194 1.00 79.81 70 LEU A O 1
ATOM 575 N N . GLU A 1 71 ? -13.090 19.061 15.464 1.00 78.12 71 GLU A N 1
ATOM 576 C CA . GLU A 1 71 ? -13.938 17.869 15.562 1.00 78.12 71 GLU A CA 1
ATOM 577 C C . GLU A 1 71 ? -14.480 17.429 14.199 1.00 78.12 71 GLU A C 1
ATOM 579 O O . GLU A 1 71 ? -14.464 16.239 13.884 1.00 78.12 71 GLU A O 1
ATOM 584 N N . SER A 1 72 ? -14.914 18.365 13.349 1.00 81.69 72 SER A N 1
ATOM 585 C CA . SER A 1 72 ? -15.363 18.018 11.997 1.00 81.69 72 SER A CA 1
ATOM 586 C C . SER A 1 72 ? -14.217 17.483 11.136 1.00 81.69 72 SER A C 1
ATOM 588 O O . SER A 1 72 ? -14.406 16.479 10.450 1.00 81.69 72 SER A O 1
ATOM 590 N N . PHE A 1 73 ? -13.021 18.072 11.231 1.00 83.00 73 PHE A N 1
ATOM 591 C CA . PHE A 1 73 ? -11.819 17.586 10.552 1.00 83.00 73 PHE A CA 1
ATOM 592 C C . PHE A 1 73 ? -11.406 16.191 11.030 1.00 83.00 73 PHE A C 1
ATOM 594 O O . PHE A 1 73 ? -11.177 15.302 10.212 1.00 83.00 73 PHE A O 1
ATOM 601 N N . LEU A 1 74 ? -11.357 15.966 12.346 1.00 80.25 74 LEU A N 1
ATOM 602 C CA . LEU A 1 74 ? -11.046 14.659 12.915 1.00 80.25 74 LEU A CA 1
ATOM 603 C C . LEU A 1 74 ? -12.095 13.641 12.485 1.00 80.25 74 LEU A C 1
ATOM 605 O O . LEU A 1 74 ? -11.734 12.593 11.965 1.00 80.25 74 LEU A O 1
ATOM 609 N N . LYS A 1 75 ? -13.389 13.947 12.620 1.00 81.69 75 LYS A N 1
ATOM 610 C CA . LYS A 1 75 ? -14.477 13.058 12.196 1.00 81.69 75 LYS A CA 1
ATOM 611 C C . LYS A 1 75 ? -14.404 12.737 10.705 1.00 81.69 75 LYS A C 1
ATOM 613 O O . LYS A 1 75 ? -14.589 11.578 10.351 1.00 81.69 75 LYS A O 1
ATOM 618 N N . ALA A 1 76 ? -14.107 13.712 9.848 1.00 80.19 76 ALA A N 1
ATOM 619 C CA . ALA A 1 76 ? -13.893 13.483 8.421 1.00 80.19 76 ALA A CA 1
ATOM 620 C C . ALA A 1 76 ? -12.688 12.563 8.185 1.00 80.19 76 ALA A C 1
ATOM 622 O O . ALA A 1 76 ? -12.823 11.541 7.520 1.00 80.19 76 ALA A O 1
ATOM 623 N N . LYS A 1 77 ? -11.550 12.840 8.828 1.00 79.19 77 LYS A N 1
ATOM 624 C CA . LYS A 1 77 ? -10.346 12.005 8.754 1.00 79.19 77 LYS A CA 1
ATOM 625 C C . LYS A 1 77 ? -10.602 10.574 9.244 1.00 79.19 77 LYS A C 1
ATOM 627 O O . LYS A 1 77 ? -10.159 9.631 8.605 1.00 79.19 77 LYS A O 1
ATOM 632 N N . TRP A 1 78 ? -11.369 10.387 10.319 1.00 69.88 78 TRP A N 1
ATOM 633 C CA . TRP A 1 78 ? -11.786 9.071 10.824 1.00 69.88 78 TRP A CA 1
ATOM 634 C C . TRP A 1 78 ? -12.718 8.324 9.864 1.00 69.88 78 TRP A C 1
ATOM 636 O O . TRP A 1 78 ? -12.729 7.097 9.859 1.00 69.88 78 TRP A O 1
ATOM 646 N N . GLN A 1 79 ? -13.518 9.038 9.071 1.00 70.50 79 GLN A N 1
ATOM 647 C CA . GLN A 1 79 ? -14.355 8.438 8.028 1.00 70.50 79 GLN A CA 1
ATOM 648 C C . GLN A 1 79 ? -13.519 8.037 6.811 1.00 70.50 79 GLN A C 1
ATOM 650 O O . GLN A 1 79 ? -13.770 6.986 6.242 1.00 70.50 79 GLN A O 1
ATOM 655 N N . THR A 1 80 ? -12.492 8.815 6.462 1.00 63.06 80 THR A N 1
ATOM 656 C CA . THR A 1 80 ? -11.519 8.459 5.417 1.00 63.06 80 THR A CA 1
ATOM 657 C C . THR A 1 80 ? -10.609 7.303 5.837 1.00 63.06 80 THR A C 1
ATOM 659 O O . THR A 1 80 ? -10.232 6.496 5.001 1.00 63.06 80 THR A O 1
ATOM 662 N N . MET A 1 81 ? -10.271 7.195 7.127 1.00 64.62 81 MET A N 1
ATOM 663 C CA . MET A 1 81 ? -9.503 6.065 7.668 1.00 64.62 81 MET A CA 1
ATOM 664 C C . MET A 1 81 ? -10.360 4.832 7.964 1.00 64.62 81 MET A C 1
ATOM 666 O O . MET A 1 81 ? -9.814 3.795 8.338 1.00 64.62 81 MET A O 1
ATOM 670 N N . ARG A 1 82 ? -11.692 4.915 7.837 1.00 63.34 82 ARG A N 1
ATOM 671 C CA . ARG A 1 82 ? -12.499 3.699 7.818 1.00 63.34 82 ARG A CA 1
ATOM 672 C C . ARG A 1 82 ? -12.211 3.012 6.490 1.00 63.34 82 ARG A C 1
ATOM 674 O O . ARG A 1 82 ? -12.476 3.629 5.457 1.00 63.34 82 ARG A O 1
ATOM 681 N N . PRO A 1 83 ? -11.682 1.777 6.503 1.00 59.75 83 PRO A N 1
ATOM 682 C CA . PRO A 1 83 ? -11.490 1.055 5.263 1.00 59.75 83 PRO A CA 1
ATOM 683 C C . PRO A 1 83 ? -12.845 1.003 4.540 1.00 59.75 83 PRO A C 1
ATOM 685 O O . PRO A 1 83 ? -13.882 0.859 5.210 1.00 59.75 83 PRO A O 1
ATOM 688 N N . PRO A 1 84 ? -12.867 1.179 3.205 1.00 60.38 84 PRO A N 1
ATOM 689 C CA . PRO A 1 84 ? -14.072 0.961 2.419 1.00 60.38 84 PRO A CA 1
ATOM 690 C C . PRO A 1 84 ? -14.669 -0.380 2.833 1.00 60.38 84 PRO A C 1
ATOM 692 O O . PRO A 1 84 ? -13.921 -1.292 3.182 1.00 60.38 84 PRO A O 1
ATOM 695 N N . VAL A 1 85 ? -15.997 -0.507 2.840 1.00 58.75 85 VAL A N 1
ATOM 696 C CA . VAL A 1 85 ? -16.628 -1.812 3.068 1.00 58.75 85 VAL A CA 1
ATOM 697 C C . VAL A 1 85 ? -16.191 -2.713 1.917 1.00 58.75 85 VAL A C 1
ATOM 699 O O . VAL A 1 85 ? -16.796 -2.705 0.848 1.00 58.75 85 VAL A O 1
ATOM 702 N N . THR A 1 86 ? -15.091 -3.430 2.115 1.00 54.16 86 THR A N 1
ATOM 703 C CA . THR A 1 86 ? -14.607 -4.436 1.195 1.00 54.16 86 THR A CA 1
ATOM 704 C C . THR A 1 86 ? -15.604 -5.575 1.295 1.00 54.16 86 THR A C 1
ATOM 706 O O . THR A 1 86 ? -15.920 -6.091 2.373 1.00 54.16 86 THR A O 1
ATOM 709 N N . SER A 1 87 ? -16.216 -5.898 0.160 1.00 54.50 87 SER A N 1
ATOM 710 C CA . SER A 1 87 ? -16.961 -7.138 0.005 1.00 54.50 87 SER A CA 1
ATOM 711 C C . SER A 1 87 ? -16.089 -8.266 0.542 1.00 54.50 87 SER A C 1
ATOM 713 O O . SER A 1 87 ? -14.936 -8.358 0.136 1.00 54.50 87 SER A O 1
ATOM 715 N N . LYS A 1 88 ? -16.620 -9.074 1.466 1.00 57.94 88 LYS A N 1
ATOM 716 C CA . LYS A 1 88 ? -15.941 -10.228 2.071 1.00 57.94 88 LYS A CA 1
ATOM 717 C C . LYS A 1 88 ? -15.586 -11.249 0.986 1.00 57.94 88 LYS A C 1
ATOM 719 O O . LYS A 1 88 ? -16.296 -12.235 0.808 1.00 57.94 88 LYS A O 1
ATOM 724 N N . THR A 1 89 ? -14.535 -11.005 0.221 1.00 58.09 89 THR A N 1
ATOM 725 C CA . THR A 1 89 ? -13.874 -12.045 -0.546 1.00 58.09 89 THR A CA 1
ATOM 726 C C . THR A 1 89 ? -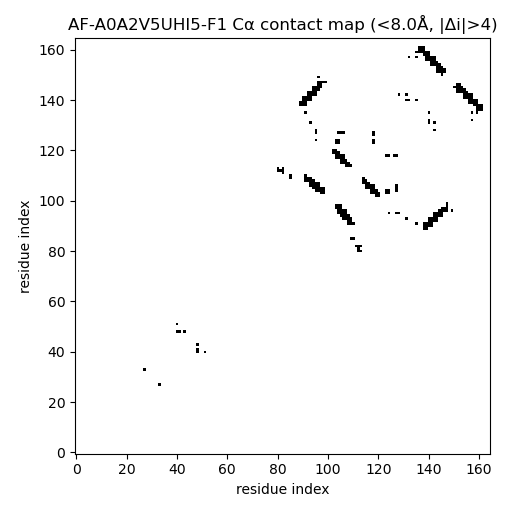13.184 -12.938 0.476 1.00 58.09 89 THR A C 1
ATOM 728 O O . THR A 1 89 ? -12.498 -12.462 1.377 1.00 58.09 89 THR A O 1
ATOM 731 N N . SER A 1 90 ? -13.411 -14.248 0.386 1.00 68.31 90 SER A N 1
ATOM 732 C CA . SER A 1 90 ? -12.717 -15.234 1.227 1.00 68.31 90 SER A CA 1
ATOM 733 C C . SER A 1 90 ? -11.202 -15.216 1.010 1.00 68.31 90 SER A C 1
ATOM 735 O O . SER A 1 90 ? -10.463 -15.763 1.824 1.00 68.31 90 SER A O 1
ATOM 737 N N . THR A 1 91 ? 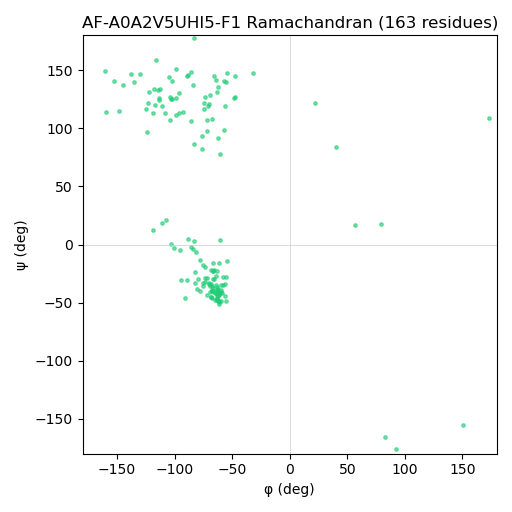-10.760 -14.591 -0.087 1.00 84.19 91 THR A N 1
ATOM 738 C CA . THR A 1 91 ? -9.385 -14.603 -0.561 1.00 84.19 91 THR A CA 1
ATOM 739 C C . THR A 1 91 ? -8.841 -13.182 -0.692 1.00 84.19 91 THR A C 1
ATOM 741 O O . THR A 1 91 ? -9.389 -12.370 -1.439 1.00 84.19 91 THR A O 1
ATOM 744 N N . HIS A 1 92 ? -7.754 -12.888 0.017 1.00 89.06 92 HIS A N 1
ATOM 745 C CA . HIS A 1 92 ? -7.006 -11.640 -0.099 1.00 89.06 92 HIS A CA 1
ATOM 746 C C . HIS A 1 92 ? -6.007 -11.724 -1.255 1.00 89.06 92 HIS A C 1
ATOM 748 O O . HIS A 1 92 ? -5.301 -12.721 -1.404 1.00 89.06 92 HIS A O 1
ATOM 754 N N . VAL A 1 93 ? -5.896 -10.666 -2.055 1.00 91.94 93 VAL A N 1
ATOM 755 C CA . VAL A 1 93 ? -4.904 -10.602 -3.135 1.00 91.94 93 VAL A CA 1
ATOM 756 C C . VAL A 1 93 ? -3.886 -9.521 -2.812 1.00 91.94 93 VAL A C 1
ATOM 758 O O . VAL A 1 93 ? -4.248 -8.375 -2.553 1.00 91.94 93 VAL A O 1
ATOM 761 N N . TYR A 1 94 ? -2.610 -9.893 -2.830 1.00 93.56 94 TYR A N 1
ATOM 762 C CA . TYR A 1 94 ? -1.485 -8.989 -2.626 1.00 93.56 94 TYR A CA 1
ATOM 763 C C . TYR A 1 94 ? -0.607 -8.964 -3.865 1.00 93.56 94 TYR A C 1
ATOM 765 O O . TYR A 1 94 ? -0.233 -10.009 -4.393 1.00 93.56 94 TYR A O 1
ATOM 773 N N . GLU A 1 95 ? -0.235 -7.767 -4.290 1.00 95.12 95 GLU A N 1
ATOM 774 C CA . GLU A 1 95 ? 0.646 -7.537 -5.423 1.00 95.12 95 GLU A CA 1
ATOM 775 C C . GLU A 1 95 ? 1.915 -6.846 -4.939 1.00 95.12 95 GLU A C 1
ATOM 777 O O . GLU A 1 95 ? 1.867 -5.755 -4.373 1.00 95.12 95 GLU A O 1
ATOM 782 N N . VAL A 1 96 ? 3.057 -7.489 -5.152 1.00 95.38 96 VAL A N 1
ATOM 783 C CA . VAL A 1 96 ? 4.379 -6.919 -4.905 1.00 95.38 96 VAL A CA 1
ATOM 784 C C . VAL A 1 96 ? 4.913 -6.440 -6.242 1.00 95.38 96 VAL A C 1
ATOM 786 O O . VAL A 1 96 ? 5.196 -7.253 -7.123 1.00 95.38 96 VAL A O 1
ATOM 789 N N . ARG A 1 97 ? 5.025 -5.123 -6.404 1.00 94.62 97 ARG A N 1
ATOM 790 C CA . ARG A 1 97 ? 5.501 -4.497 -7.638 1.00 94.62 97 ARG A CA 1
ATOM 791 C C . ARG A 1 97 ? 6.840 -3.812 -7.384 1.00 94.62 97 ARG A C 1
ATOM 793 O O . ARG A 1 97 ? 6.919 -2.980 -6.477 1.00 94.62 97 ARG A O 1
ATOM 800 N N . PRO A 1 98 ? 7.897 -4.139 -8.139 1.00 93.06 98 PRO A N 1
ATOM 801 C CA . PRO A 1 98 ? 9.130 -3.382 -8.072 1.00 93.06 98 PRO A CA 1
ATOM 802 C C . PRO A 1 98 ? 8.887 -1.971 -8.600 1.00 93.06 98 PRO A C 1
ATOM 804 O O . PRO A 1 98 ? 8.062 -1.737 -9.489 1.00 93.06 98 PRO A O 1
ATOM 807 N N . ARG A 1 99 ? 9.575 -1.003 -8.001 1.00 90.62 99 ARG A N 1
ATOM 808 C CA . ARG A 1 99 ? 9.467 0.389 -8.424 1.00 90.62 99 ARG A CA 1
ATOM 809 C C . ARG A 1 99 ? 10.414 0.695 -9.572 1.00 90.62 99 ARG A C 1
ATOM 811 O O . ARG A 1 99 ? 11.541 0.216 -9.602 1.00 90.62 99 ARG A O 1
ATOM 818 N N . ALA A 1 100 ? 9.995 1.617 -10.436 1.00 87.44 100 ALA A N 1
ATOM 819 C CA . ALA A 1 100 ? 10.789 2.074 -11.577 1.00 87.44 100 ALA A CA 1
ATOM 820 C C . ALA A 1 100 ? 12.159 2.664 -11.190 1.00 87.44 100 ALA A C 1
ATOM 822 O O . ALA A 1 100 ? 13.107 2.610 -11.967 1.00 87.44 100 ALA A O 1
ATOM 823 N N . ASP A 1 101 ? 12.290 3.226 -9.988 1.00 86.75 101 ASP A N 1
ATOM 824 C CA . ASP A 1 101 ? 13.555 3.765 -9.485 1.00 86.75 101 ASP A CA 1
ATOM 825 C C . ASP A 1 101 ? 14.414 2.724 -8.749 1.00 86.75 101 ASP A C 1
ATOM 827 O O . ASP A 1 101 ? 15.450 3.082 -8.194 1.00 86.75 101 ASP A O 1
ATOM 831 N N . HIS A 1 102 ? 13.994 1.453 -8.731 1.00 82.12 102 HIS A N 1
ATOM 832 C CA . HIS A 1 102 ? 14.700 0.327 -8.112 1.00 82.12 102 HIS A CA 1
ATOM 833 C C . HIS A 1 102 ? 15.007 0.537 -6.613 1.00 82.12 102 HIS A C 1
ATOM 835 O O . HIS A 1 102 ? 15.834 -0.166 -6.033 1.00 82.12 102 HIS A O 1
ATOM 841 N N . SER A 1 103 ? 14.335 1.491 -5.951 1.00 88.88 103 SER A N 1
ATOM 842 C CA . SER A 1 103 ? 14.564 1.815 -4.533 1.00 88.88 103 SER A CA 1
ATOM 843 C C . SER A 1 103 ? 13.818 0.890 -3.568 1.00 88.88 103 SER A C 1
ATOM 845 O O . SER A 1 103 ? 13.878 1.067 -2.347 1.00 88.88 103 SER A O 1
ATOM 847 N N . GLY A 1 104 ? 13.117 -0.113 -4.097 1.00 92.69 104 GLY A N 1
ATOM 848 C CA . GLY A 1 104 ? 12.367 -1.078 -3.316 1.00 92.69 104 GLY A CA 1
ATOM 849 C C . GLY A 1 104 ? 11.164 -1.627 -4.065 1.00 92.69 104 GLY A C 1
ATOM 850 O O . GLY A 1 104 ? 11.116 -1.626 -5.297 1.00 92.69 104 GLY A O 1
ATOM 851 N N . VAL A 1 105 ? 10.188 -2.086 -3.289 1.00 94.50 105 VAL A N 1
ATOM 852 C CA . VAL A 1 105 ? 8.941 -2.653 -3.801 1.00 94.50 105 VAL A CA 1
ATOM 853 C C . VAL A 1 105 ? 7.739 -2.022 -3.123 1.00 94.50 105 VAL A C 1
ATOM 855 O O . VAL A 1 105 ? 7.777 -1.700 -1.929 1.00 94.50 105 VAL A O 1
ATOM 858 N N . ASP A 1 106 ? 6.668 -1.900 -3.892 1.00 94.25 106 ASP A N 1
ATOM 859 C CA . ASP A 1 106 ? 5.355 -1.501 -3.419 1.00 94.25 106 ASP A CA 1
ATOM 860 C C . ASP A 1 106 ? 4.501 -2.754 -3.212 1.00 94.25 106 ASP A C 1
ATOM 862 O O . ASP A 1 106 ? 4.349 -3.585 -4.107 1.00 94.25 106 ASP A O 1
ATOM 866 N N . LEU A 1 107 ? 3.950 -2.896 -2.011 1.00 94.75 107 LEU A N 1
ATOM 867 C CA . LEU A 1 107 ? 2.951 -3.892 -1.661 1.00 94.75 107 LEU A CA 1
ATOM 868 C C . LEU A 1 107 ? 1.571 -3.248 -1.776 1.00 94.75 107 LEU A C 1
ATOM 870 O O . LEU A 1 107 ? 1.215 -2.362 -0.996 1.00 94.75 107 LEU A O 1
ATOM 874 N N . ILE A 1 108 ? 0.793 -3.715 -2.740 1.00 94.12 108 ILE A N 1
ATOM 875 C CA . ILE A 1 108 ? -0.532 -3.202 -3.066 1.00 94.12 108 ILE A CA 1
ATOM 876 C C . ILE A 1 108 ? -1.553 -4.290 -2.756 1.00 94.12 108 ILE A C 1
ATOM 878 O O . ILE A 1 108 ? -1.372 -5.452 -3.111 1.00 94.12 108 ILE A O 1
ATOM 882 N N . SER A 1 109 ? -2.631 -3.919 -2.075 1.00 90.69 109 SER A N 1
ATOM 883 C CA . SER A 1 109 ? -3.790 -4.781 -1.877 1.00 90.69 109 SER A CA 1
ATOM 884 C C . SER A 1 109 ? -4.999 -3.932 -1.492 1.00 90.69 109 SER A C 1
ATOM 886 O O . SER A 1 109 ? -4.859 -2.876 -0.870 1.00 90.69 109 SER A O 1
ATOM 888 N N . ASP A 1 110 ? -6.182 -4.394 -1.875 1.00 86.81 110 ASP A N 1
ATOM 889 C CA . ASP A 1 110 ? -7.476 -3.807 -1.531 1.00 86.81 110 ASP A CA 1
ATOM 890 C C . ASP A 1 110 ? -7.798 -3.922 -0.035 1.00 86.81 110 ASP A C 1
ATOM 892 O O . ASP A 1 110 ? -8.552 -3.110 0.501 1.00 86.81 110 ASP A O 1
ATOM 896 N N . VAL A 1 111 ? -7.183 -4.884 0.659 1.00 86.06 111 VAL A N 1
ATOM 897 C CA . VAL A 1 111 ? -7.366 -5.078 2.103 1.00 86.06 111 VAL A CA 1
ATOM 898 C C . VAL A 1 111 ? -6.443 -4.211 2.968 1.00 86.06 111 VAL A C 1
ATOM 900 O O . VAL A 1 111 ? -6.539 -4.252 4.196 1.00 86.06 111 VAL A O 1
ATOM 903 N N . LEU A 1 112 ? -5.551 -3.407 2.371 1.00 86.56 112 LEU A N 1
ATOM 904 C CA . LEU A 1 112 ? -4.668 -2.521 3.135 1.00 86.56 112 LEU A CA 1
ATOM 905 C C . LEU A 1 112 ? -5.441 -1.309 3.682 1.00 86.56 112 LEU A C 1
ATOM 907 O O . LEU A 1 112 ? -5.960 -0.506 2.905 1.00 86.56 112 LEU A O 1
ATOM 911 N N . PRO A 1 113 ? -5.457 -1.086 5.010 1.00 78.69 113 PRO A N 1
ATOM 912 C CA . PRO A 1 113 ? -6.264 -0.027 5.622 1.00 78.69 113 PRO A CA 1
ATOM 913 C C . PRO A 1 113 ? -5.780 1.393 5.296 1.00 78.69 113 PRO A C 1
ATOM 915 O O . PRO A 1 113 ? -6.553 2.343 5.400 1.00 78.69 113 PRO A O 1
ATOM 918 N N . PHE A 1 114 ? -4.508 1.549 4.920 1.00 78.12 114 PHE A N 1
ATOM 919 C CA . PHE A 1 114 ? -3.873 2.850 4.684 1.00 78.12 114 PHE A CA 1
ATOM 920 C C . PHE A 1 114 ? -3.384 3.027 3.239 1.00 78.12 114 PHE A C 1
ATOM 922 O O . PHE A 1 114 ? -2.653 3.973 2.954 1.00 78.12 114 PHE A O 1
ATOM 929 N N . GLY A 1 115 ? -3.800 2.137 2.331 1.00 87.38 115 GLY A N 1
ATOM 930 C CA . GLY A 1 115 ? -3.313 2.095 0.954 1.00 87.38 115 GLY A CA 1
ATOM 931 C C . GLY A 1 115 ? -1.985 1.336 0.798 1.00 87.38 115 GLY A C 1
ATOM 932 O O . GLY A 1 115 ? -1.601 0.589 1.701 1.00 87.38 115 GLY A O 1
ATOM 933 N N . PRO A 1 116 ? -1.304 1.495 -0.353 1.00 90.81 116 PRO A N 1
ATOM 934 C CA . PRO A 1 116 ? -0.066 0.785 -0.669 1.00 90.81 116 PRO A CA 1
ATOM 935 C C . PRO A 1 116 ? 1.042 1.000 0.366 1.00 90.81 116 PRO A C 1
ATOM 937 O O . PRO A 1 116 ? 1.245 2.112 0.857 1.00 90.81 116 PRO A O 1
ATOM 940 N N . LEU A 1 117 ? 1.785 -0.063 0.666 1.00 92.81 117 LEU A N 1
ATOM 941 C CA . LEU A 1 117 ? 2.939 -0.039 1.563 1.00 92.81 117 LEU A CA 1
ATOM 942 C C . LEU A 1 117 ? 4.238 -0.107 0.765 1.00 92.81 117 LEU A C 1
ATOM 944 O O . LEU A 1 117 ? 4.320 -0.829 -0.220 1.00 92.81 117 LEU A O 1
ATOM 948 N N . TRP A 1 118 ? 5.271 0.588 1.230 1.00 93.31 118 TRP A N 1
ATOM 949 C CA . TRP A 1 118 ? 6.584 0.608 0.589 1.00 93.31 118 TRP A CA 1
ATOM 950 C C . TRP A 1 118 ? 7.631 -0.078 1.468 1.00 93.31 118 TRP A C 1
ATOM 952 O O . TRP A 1 118 ? 7.731 0.199 2.667 1.00 93.31 118 TRP A O 1
ATOM 962 N N . TYR A 1 119 ? 8.436 -0.945 0.857 1.00 93.69 119 TYR A N 1
ATOM 963 C CA . TYR A 1 119 ? 9.592 -1.575 1.485 1.00 93.69 119 TYR A CA 1
ATOM 964 C C . TYR A 1 119 ? 10.860 -1.270 0.692 1.00 93.69 119 TYR A C 1
ATOM 966 O O . TYR A 1 119 ? 10.900 -1.472 -0.518 1.00 93.69 119 TYR A O 1
ATOM 974 N N . ALA A 1 120 ? 11.911 -0.837 1.389 1.00 92.94 120 ALA A N 1
ATOM 975 C CA . ALA A 1 120 ? 13.216 -0.523 0.813 1.00 92.94 120 ALA A CA 1
ATOM 976 C C . ALA A 1 120 ? 14.317 -1.453 1.345 1.00 92.94 120 ALA A C 1
ATOM 978 O O . ALA A 1 120 ? 14.199 -2.042 2.424 1.00 92.94 120 ALA A O 1
ATOM 979 N N . GLY A 1 121 ? 15.413 -1.543 0.592 1.00 90.31 121 GLY A N 1
ATOM 980 C CA . GLY A 1 121 ? 16.610 -2.295 0.966 1.00 90.31 121 GLY A CA 1
ATOM 981 C C . GLY A 1 121 ? 16.639 -3.742 0.456 1.00 90.31 121 GLY A C 1
ATOM 982 O O . GLY A 1 121 ? 15.743 -4.178 -0.265 1.00 90.31 121 GLY A O 1
ATOM 983 N N . PRO A 1 122 ? 17.670 -4.517 0.838 1.00 88.44 122 PRO A N 1
ATOM 984 C CA . PRO A 1 122 ? 17.964 -5.817 0.225 1.00 88.44 122 PRO A CA 1
ATOM 985 C C . PRO A 1 122 ? 16.884 -6.880 0.476 1.00 88.44 122 PRO A C 1
ATOM 987 O O . PRO A 1 122 ? 16.759 -7.824 -0.293 1.00 88.44 122 PRO A O 1
ATOM 990 N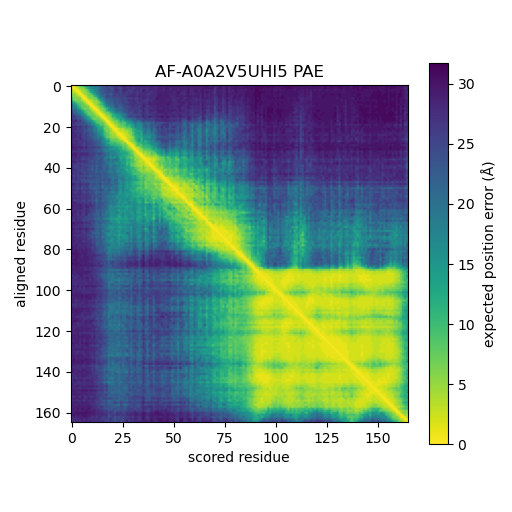 N . ASN A 1 123 ? 16.075 -6.713 1.527 1.00 91.56 123 ASN A N 1
ATOM 991 C CA . ASN A 1 123 ? 15.015 -7.648 1.915 1.00 91.56 123 ASN A CA 1
ATOM 992 C C . ASN A 1 123 ? 13.607 -7.105 1.626 1.00 91.56 123 ASN A C 1
ATOM 994 O O . ASN A 1 123 ? 12.643 -7.551 2.246 1.00 91.56 123 ASN A O 1
ATOM 998 N N . ALA A 1 124 ? 13.475 -6.127 0.725 1.00 93.44 124 ALA A N 1
ATOM 999 C CA . ALA A 1 124 ? 12.206 -5.459 0.447 1.00 93.44 124 ALA A CA 1
ATOM 1000 C C . ALA A 1 124 ? 11.086 -6.447 0.064 1.00 93.44 124 ALA A C 1
ATOM 1002 O O . ALA A 1 124 ? 10.020 -6.439 0.680 1.00 93.44 124 ALA A O 1
ATOM 1003 N N . ILE A 1 125 ? 11.372 -7.366 -0.864 1.00 92.75 125 ILE A N 1
ATOM 1004 C CA . ILE A 1 125 ? 10.437 -8.413 -1.311 1.00 92.75 125 ILE A CA 1
ATOM 1005 C C . ILE A 1 125 ? 10.051 -9.339 -0.149 1.00 92.75 125 ILE A C 1
ATOM 1007 O O . ILE A 1 125 ? 8.871 -9.565 0.109 1.00 92.75 125 ILE A O 1
ATOM 1011 N N . SER A 1 126 ? 11.039 -9.833 0.602 1.00 93.88 126 SER A N 1
ATOM 1012 C CA . SER A 1 126 ? 10.806 -10.728 1.744 1.00 93.88 126 SER A CA 1
ATOM 1013 C C . SER A 1 126 ? 9.943 -10.068 2.826 1.00 93.88 126 SER A C 1
ATOM 1015 O O . SER A 1 126 ? 9.011 -10.683 3.347 1.00 93.88 126 SER A O 1
ATOM 1017 N N . ASN A 1 127 ? 10.188 -8.788 3.118 1.00 94.44 127 ASN A N 1
ATOM 1018 C CA . ASN A 1 127 ? 9.398 -8.022 4.077 1.00 94.44 127 ASN A CA 1
ATOM 1019 C C . ASN A 1 127 ? 7.946 -7.838 3.609 1.00 94.44 127 ASN A C 1
ATOM 1021 O O . ASN A 1 127 ? 7.030 -8.012 4.415 1.00 94.44 127 ASN A O 1
ATOM 1025 N N . ALA A 1 128 ? 7.731 -7.556 2.320 1.00 94.31 128 ALA A N 1
ATOM 1026 C CA . ALA A 1 128 ? 6.398 -7.440 1.731 1.00 94.31 128 ALA A CA 1
ATOM 1027 C C . ALA A 1 128 ? 5.620 -8.767 1.807 1.00 94.31 128 ALA A C 1
ATOM 1029 O O . ALA A 1 128 ? 4.485 -8.799 2.288 1.00 94.31 128 ALA A O 1
ATOM 1030 N N . ILE A 1 129 ? 6.254 -9.883 1.431 1.00 93.19 129 ILE A N 1
ATOM 1031 C CA . ILE A 1 129 ? 5.660 -11.228 1.525 1.00 93.19 129 ILE A CA 1
ATOM 1032 C C . ILE A 1 129 ? 5.332 -11.572 2.982 1.00 93.19 129 ILE A C 1
ATOM 1034 O O . ILE A 1 129 ? 4.252 -12.083 3.286 1.00 93.19 129 ILE A O 1
ATOM 1038 N N . LYS A 1 130 ? 6.247 -11.273 3.910 1.00 93.50 130 LYS A N 1
ATOM 1039 C CA . LYS A 1 130 ? 6.049 -11.519 5.343 1.00 93.50 130 LYS A CA 1
ATOM 1040 C C . LYS A 1 130 ? 4.854 -10.740 5.887 1.00 93.50 130 LYS A C 1
ATOM 1042 O O . LYS A 1 130 ? 4.067 -11.298 6.654 1.00 93.50 130 LYS A O 1
ATOM 1047 N N . TYR A 1 131 ? 4.700 -9.483 5.475 1.00 92.62 131 TYR A N 1
ATOM 1048 C CA . TYR A 1 131 ? 3.543 -8.677 5.841 1.00 92.62 131 TYR A CA 1
ATOM 1049 C C . TYR A 1 131 ? 2.249 -9.303 5.314 1.00 92.62 131 TYR A C 1
ATOM 1051 O O . TYR A 1 131 ? 1.343 -9.555 6.107 1.00 92.62 131 TYR A O 1
ATOM 1059 N N . ALA A 1 132 ? 2.188 -9.636 4.022 1.00 92.69 132 ALA A N 1
ATOM 1060 C CA . ALA A 1 132 ? 1.005 -10.229 3.398 1.00 92.69 132 ALA A CA 1
ATOM 1061 C C . ALA A 1 132 ? 0.560 -11.529 4.095 1.00 92.69 132 ALA A C 1
ATOM 1063 O O . ALA A 1 132 ? -0.614 -11.673 4.440 1.00 92.69 132 ALA A O 1
ATOM 1064 N N . LYS A 1 133 ? 1.506 -12.424 4.418 1.00 90.38 133 LYS A N 1
ATOM 1065 C CA . LYS A 1 133 ? 1.233 -13.642 5.205 1.00 90.38 133 LYS A CA 1
ATOM 1066 C C . LYS A 1 133 ? 0.674 -13.317 6.590 1.00 90.38 133 LYS A C 1
ATOM 1068 O O . LYS A 1 133 ? -0.350 -13.857 6.991 1.00 90.38 133 LYS A O 1
ATOM 1073 N N . SER A 1 134 ? 1.306 -12.394 7.320 1.00 88.12 134 SER A N 1
ATOM 1074 C CA . SER A 1 134 ? 0.837 -12.015 8.661 1.00 88.12 134 SER A CA 1
ATOM 1075 C C . SER A 1 134 ? -0.543 -11.353 8.659 1.00 88.12 134 SER A C 1
ATOM 1077 O O . SER A 1 134 ? -1.332 -11.578 9.577 1.00 88.12 134 SER A O 1
ATOM 1079 N N . SER A 1 135 ? -0.839 -10.574 7.618 1.00 86.19 135 SER A N 1
ATOM 1080 C CA . SER A 1 135 ? -2.103 -9.861 7.453 1.00 86.19 135 SER A CA 1
ATOM 1081 C C . SER A 1 135 ? -3.249 -10.785 7.037 1.00 86.19 135 SER A C 1
ATOM 1083 O O . SER A 1 135 ? -4.407 -10.405 7.181 1.00 86.19 135 SER A O 1
ATOM 1085 N N . SER A 1 136 ? -2.933 -11.982 6.541 1.00 85.81 136 SER A N 1
ATOM 1086 C CA . SER A 1 136 ? -3.896 -12.946 5.998 1.00 85.81 136 SER A CA 1
ATOM 1087 C C . SER A 1 136 ? -4.042 -14.182 6.869 1.00 85.81 136 SER A C 1
ATOM 1089 O O . SER A 1 136 ? -4.527 -15.204 6.424 1.00 85.81 136 SER A O 1
ATOM 1091 N N . ARG A 1 137 ? -3.643 -14.135 8.140 1.00 79.44 137 ARG A N 1
ATOM 1092 C CA . ARG A 1 137 ? -3.717 -15.320 9.008 1.00 79.44 137 ARG A CA 1
ATOM 1093 C C . ARG A 1 137 ? -5.112 -15.955 9.107 1.00 79.44 137 ARG A C 1
ATOM 1095 O O . ARG A 1 137 ? -5.207 -17.136 9.412 1.00 79.44 137 ARG A O 1
ATOM 1102 N N . SER A 1 138 ? -6.174 -15.173 8.929 1.00 81.25 138 SER A N 1
ATOM 1103 C CA . SER A 1 138 ? -7.567 -15.628 9.007 1.00 81.25 138 SER A CA 1
ATOM 1104 C C . SER A 1 138 ? -8.229 -15.863 7.647 1.00 81.25 138 SER A C 1
ATOM 1106 O O . SER A 1 138 ? -9.396 -16.244 7.618 1.00 81.25 138 SER A O 1
ATOM 1108 N N . HIS A 1 139 ? -7.535 -15.592 6.539 1.00 82.75 139 HIS A N 1
ATOM 1109 C CA . HIS A 1 139 ? -8.099 -15.621 5.191 1.00 82.75 139 HIS A CA 1
ATOM 1110 C C . HIS A 1 139 ? -7.122 -16.283 4.230 1.00 82.75 139 HIS A C 1
ATOM 1112 O O . HIS A 1 139 ? -5.913 -16.131 4.369 1.00 82.75 139 HIS A O 1
ATOM 1118 N N . ASP A 1 140 ? -7.629 -16.982 3.223 1.00 87.38 140 ASP A N 1
ATOM 1119 C CA . ASP A 1 140 ? -6.739 -17.447 2.168 1.00 87.38 140 ASP A CA 1
ATOM 1120 C C . ASP A 1 140 ? -6.157 -16.230 1.447 1.00 87.38 140 ASP A C 1
ATOM 1122 O O . ASP A 1 140 ? -6.841 -15.225 1.252 1.00 87.38 140 ASP A O 1
ATOM 1126 N N . ALA A 1 141 ? -4.885 -16.279 1.072 1.00 90.31 141 ALA A N 1
ATOM 1127 C CA . ALA A 1 141 ? -4.241 -15.175 0.382 1.00 90.31 141 ALA A CA 1
ATOM 1128 C C . ALA A 1 141 ? -3.396 -15.634 -0.792 1.00 90.31 141 ALA A C 1
ATOM 1130 O O . ALA A 1 141 ? -2.653 -16.608 -0.707 1.00 90.31 141 ALA A O 1
ATOM 1131 N N . VAL A 1 142 ? -3.475 -14.868 -1.875 1.00 92.81 142 VAL A N 1
ATOM 1132 C CA . VAL A 1 142 ? -2.636 -15.027 -3.058 1.00 92.81 142 VAL A CA 1
ATOM 1133 C C . VAL A 1 142 ? -1.695 -13.835 -3.126 1.00 92.81 142 VAL A C 1
ATOM 1135 O O . VAL A 1 142 ? -2.132 -12.689 -3.221 1.00 92.81 142 VAL A O 1
ATOM 1138 N N . ILE A 1 143 ? -0.396 -14.103 -3.074 1.00 94.94 143 ILE A N 1
ATOM 1139 C CA . ILE A 1 143 ? 0.664 -13.099 -3.134 1.00 94.94 143 ILE A CA 1
ATOM 1140 C C . ILE A 1 143 ? 1.346 -13.234 -4.492 1.00 94.94 143 ILE A C 1
ATOM 1142 O O . ILE A 1 143 ? 1.993 -14.242 -4.762 1.00 94.94 143 ILE A O 1
ATOM 1146 N N . ARG A 1 144 ? 1.202 -12.223 -5.346 1.00 95.75 144 ARG A N 1
ATOM 1147 C CA . ARG A 1 144 ? 1.826 -12.154 -6.671 1.00 95.75 144 ARG A CA 1
ATOM 1148 C C . ARG A 1 144 ? 3.022 -11.224 -6.620 1.00 95.75 144 ARG A C 1
ATOM 1150 O O . ARG A 1 144 ? 2.887 -10.068 -6.227 1.00 95.75 144 ARG A O 1
ATOM 1157 N N . VAL A 1 145 ? 4.175 -11.718 -7.038 1.00 95.00 145 VAL A N 1
ATOM 1158 C CA . VAL A 1 145 ? 5.386 -10.921 -7.208 1.00 95.00 145 VAL A CA 1
ATOM 1159 C C . VAL A 1 145 ? 5.570 -10.670 -8.692 1.00 95.00 145 VAL A C 1
ATOM 1161 O O . VAL A 1 145 ? 5.588 -11.614 -9.485 1.00 95.00 145 VAL A O 1
ATOM 1164 N N . TYR A 1 146 ? 5.678 -9.399 -9.055 1.00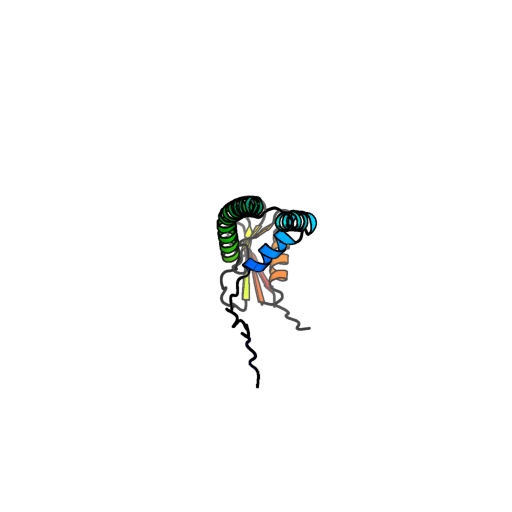 93.75 146 TYR A N 1
ATOM 1165 C CA . TYR A 1 146 ? 5.909 -8.963 -10.424 1.00 93.75 146 TYR A CA 1
ATOM 1166 C C . TYR A 1 146 ? 7.395 -8.654 -10.653 1.00 93.75 146 TYR A C 1
ATOM 1168 O O . TYR A 1 146 ? 8.098 -8.268 -9.720 1.00 93.75 146 TYR A O 1
ATOM 1176 N N . ASP A 1 147 ? 7.867 -8.819 -11.886 1.00 91.44 147 ASP A N 1
ATOM 1177 C CA . ASP A 1 147 ? 9.139 -8.257 -12.345 1.00 91.44 147 ASP A CA 1
ATOM 1178 C C . ASP A 1 147 ? 8.988 -6.790 -12.788 1.00 91.44 147 ASP A C 1
ATOM 1180 O O . ASP A 1 147 ? 7.891 -6.220 -12.796 1.00 91.44 147 ASP A O 1
ATOM 1184 N N . ASP A 1 148 ? 10.106 -6.179 -13.184 1.00 88.75 148 ASP A N 1
ATOM 1185 C CA . ASP A 1 148 ? 10.156 -4.803 -13.696 1.00 88.75 148 ASP A CA 1
ATOM 1186 C C . ASP A 1 148 ? 9.370 -4.620 -15.006 1.00 88.75 148 ASP A C 1
ATOM 1188 O O . ASP A 1 148 ? 8.935 -3.513 -15.325 1.00 88.75 148 ASP A O 1
ATOM 1192 N N . ALA A 1 149 ? 9.152 -5.700 -15.763 1.00 90.44 149 ALA A N 1
ATOM 1193 C CA . ALA A 1 149 ? 8.343 -5.700 -16.978 1.00 90.44 149 ALA A CA 1
ATOM 1194 C C . ALA A 1 149 ? 6.836 -5.858 -16.689 1.00 90.44 149 ALA A C 1
ATOM 1196 O O . ALA A 1 149 ? 6.019 -5.760 -17.607 1.00 90.44 149 ALA A O 1
ATOM 1197 N N . GLY A 1 150 ? 6.449 -6.058 -15.425 1.00 88.00 150 GLY A N 1
ATOM 1198 C CA . GLY A 1 150 ? 5.065 -6.259 -15.012 1.00 88.00 150 GLY A CA 1
ATOM 1199 C C . GLY A 1 150 ? 4.537 -7.673 -15.261 1.00 88.00 150 GLY A C 1
ATOM 1200 O O . GLY A 1 150 ? 3.322 -7.869 -15.238 1.00 88.00 150 GLY A O 1
ATOM 1201 N N . ASN A 1 151 ? 5.411 -8.656 -15.466 1.00 93.38 151 ASN A N 1
ATOM 1202 C CA . ASN A 1 151 ? 5.048 -10.068 -15.530 1.00 93.38 151 ASN A CA 1
ATOM 1203 C C . ASN A 1 151 ? 5.107 -10.692 -14.139 1.00 93.38 151 ASN A C 1
ATOM 1205 O O . ASN A 1 151 ? 5.960 -10.352 -13.324 1.00 93.38 151 ASN A O 1
ATOM 1209 N N . VAL A 1 152 ? 4.211 -11.637 -13.864 1.00 92.12 152 VAL A N 1
ATOM 1210 C CA . VAL A 1 152 ? 4.229 -12.382 -12.601 1.00 92.12 152 VAL A CA 1
ATOM 1211 C C . VAL A 1 152 ? 5.381 -13.385 -12.634 1.00 92.12 152 VAL A C 1
ATOM 1213 O O . VAL A 1 152 ? 5.372 -14.304 -13.450 1.00 92.12 152 VAL A O 1
ATOM 1216 N N . ILE A 1 153 ? 6.348 -13.218 -11.734 1.00 93.12 153 ILE A N 1
ATOM 1217 C CA . ILE A 1 153 ? 7.493 -14.129 -11.581 1.00 93.12 153 ILE A CA 1
ATOM 1218 C C . ILE A 1 153 ? 7.257 -15.190 -10.513 1.00 93.12 153 ILE A C 1
ATOM 1220 O O . ILE A 1 153 ? 7.760 -16.304 -10.623 1.00 93.12 153 ILE A O 1
ATOM 1224 N N . GLU A 1 154 ? 6.47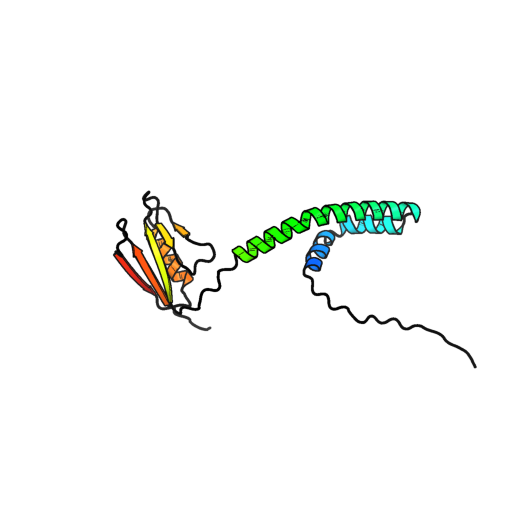4 -14.862 -9.487 1.00 91.31 154 GLU A N 1
ATOM 1225 C CA . GLU A 1 154 ? 6.184 -15.772 -8.388 1.00 91.31 154 GLU A CA 1
ATOM 1226 C C . GLU A 1 154 ? 4.749 -15.565 -7.912 1.00 91.31 154 GLU A C 1
ATOM 1228 O O . GLU A 1 154 ? 4.271 -14.438 -7.778 1.00 91.31 154 GLU A O 1
ATOM 1233 N N . THR A 1 155 ? 4.048 -16.666 -7.656 1.00 92.25 155 THR A N 1
ATOM 1234 C CA . THR A 1 155 ? 2.741 -16.650 -7.001 1.00 92.25 155 THR A CA 1
ATOM 1235 C C . THR A 1 155 ? 2.813 -17.564 -5.792 1.00 92.25 155 THR A C 1
ATOM 1237 O O . THR A 1 155 ? 3.047 -18.761 -5.934 1.00 92.25 155 THR A O 1
ATOM 1240 N N . GLN A 1 156 ? 2.637 -16.994 -4.602 1.00 87.56 156 GLN A N 1
ATOM 1241 C CA . GLN A 1 156 ? 2.535 -17.753 -3.364 1.00 87.56 156 GLN A CA 1
ATOM 1242 C C . GLN A 1 156 ? 1.082 -17.805 -2.912 1.00 87.56 156 GLN A C 1
ATOM 1244 O O . GLN A 1 156 ? 0.441 -16.769 -2.731 1.00 87.56 156 GLN A O 1
ATOM 1249 N N . GLU A 1 157 ? 0.591 -19.014 -2.675 1.00 87.75 157 GLU A N 1
ATOM 1250 C CA . GLU A 1 157 ? -0.695 -19.247 -2.031 1.00 87.75 157 GLU A CA 1
ATOM 1251 C C . GLU A 1 157 ? -0.466 -19.491 -0.538 1.00 87.75 157 GLU A C 1
ATOM 1253 O O . GLU A 1 157 ? 0.398 -20.272 -0.131 1.00 87.75 157 GLU A O 1
ATOM 1258 N N . HIS A 1 158 ? -1.215 -18.779 0.294 1.00 83.44 158 HIS A N 1
ATOM 1259 C CA . HIS A 1 158 ? -1.213 -18.941 1.735 1.00 83.44 158 HIS A CA 1
ATOM 1260 C C . HIS A 1 158 ? -2.611 -19.345 2.185 1.00 83.44 158 HIS A C 1
ATOM 1262 O O . HIS A 1 158 ? -3.542 -18.551 2.082 1.00 83.44 158 HIS A O 1
ATOM 1268 N N . ALA A 1 159 ? -2.741 -20.570 2.688 1.00 79.81 159 ALA A N 1
ATOM 1269 C CA . ALA A 1 159 ? -3.964 -21.013 3.336 1.00 79.81 159 ALA A CA 1
ATOM 1270 C C . ALA A 1 159 ? -4.073 -20.357 4.719 1.00 79.81 159 ALA A C 1
ATOM 1272 O O . ALA A 1 159 ? -3.135 -20.430 5.521 1.00 79.81 159 ALA A O 1
ATOM 1273 N N . GLY A 1 160 ? -5.204 -19.710 4.990 1.00 72.56 160 GLY A N 1
ATOM 1274 C CA . GLY A 1 160 ? -5.466 -19.087 6.282 1.00 72.56 160 GLY A CA 1
ATOM 1275 C C . GLY A 1 160 ? -5.728 -20.153 7.344 1.00 72.56 160 GLY A C 1
ATOM 1276 O O . GLY A 1 160 ? -6.845 -20.647 7.468 1.00 72.56 160 GLY A O 1
ATOM 1277 N N . GLU A 1 161 ? -4.723 -20.520 8.143 1.00 65.69 161 GLU A N 1
ATOM 1278 C CA . GLU A 1 161 ? -4.934 -21.400 9.300 1.00 65.69 161 GLU A CA 1
ATOM 1279 C C . GLU A 1 161 ? -5.588 -20.626 10.458 1.00 65.69 161 GLU A C 1
ATOM 1281 O O . GLU A 1 161 ? -4.935 -20.175 11.406 1.00 65.69 161 GLU A O 1
ATOM 1286 N N . PHE A 1 162 ? -6.912 -20.482 10.407 1.00 61.34 162 PHE A N 1
ATOM 1287 C CA . PHE A 1 162 ? -7.687 -19.992 11.541 1.00 61.34 162 PHE A CA 1
ATOM 1288 C C . PHE A 1 162 ? -7.845 -21.105 12.589 1.00 61.34 162 PHE A C 1
ATOM 1290 O O . PHE A 1 162 ? -8.753 -21.929 12.516 1.00 61.34 162 PHE A O 1
ATOM 1297 N N . LYS A 1 163 ? -6.942 -21.149 13.575 1.00 59.69 163 LYS A N 1
ATOM 1298 C CA . LYS A 1 163 ? -7.153 -21.934 14.801 1.00 59.69 163 LYS A CA 1
ATOM 1299 C C . LYS A 1 163 ? -7.949 -21.104 15.807 1.00 59.69 163 LYS A C 1
ATOM 1301 O O . LYS A 1 163 ? -7.408 -20.168 16.400 1.00 59.69 163 LYS A O 1
ATOM 1306 N N . GLU A 1 164 ? -9.222 -21.453 15.979 1.00 55.94 164 GLU A N 1
ATOM 1307 C CA . GLU A 1 164 ? -10.023 -21.053 17.141 1.00 55.94 164 GLU A CA 1
ATOM 1308 C C . GLU A 1 164 ? -9.382 -21.643 18.407 1.00 55.94 164 GLU A C 1
ATOM 1310 O O . GLU A 1 164 ? -8.937 -22.793 18.404 1.00 55.94 164 GLU A O 1
ATOM 1315 N N . TRP A 1 165 ? -9.268 -20.833 19.455 1.00 46.50 165 TRP A N 1
ATOM 1316 C CA . TRP A 1 165 ? -8.691 -21.187 20.754 1.00 46.50 165 TRP A CA 1
ATOM 1317 C C . TRP A 1 165 ? -9.761 -21.101 21.834 1.00 46.50 165 TRP A C 1
ATOM 1319 O O . TRP A 1 165 ? -10.595 -20.169 21.756 1.00 46.50 165 TRP A O 1
#

pLDDT: mean 70.05, std 20.66, range [28.25, 95.75]

Mean predicted aligned error: 17.37 Å

Sequence (165 aa):
MFQVKAIGVLQSQSRLSHKSDFWFAFLWRDASIGGRFMMLLKKSPPQLRLIFLRAASKTTRAFSYCYTPLESFLKAKWQTMRPPVTSKTSTHVYEVRPRADHSGVDLISDVLPFGPLWYAGPNAISNAIKYAKSSSRSHDAVIRVYDDAGNVIETQEHAGEFKEW

=== Feature glossary ===
Key to the feature types in this record:

pLDDT. pLDDT is the predicted lDDT-Cα score: AlphaFold's confidence that the local environment of each residue (all inter-atomic distances within 15 Å) is correctly placed. It is a per-residue number between 0 and 100, with higher meaning more reliable.

Radius of gyration, Cα contacts, bounding box. The geometric summary reports three shape descriptors. Rg (radius of gyration) measures how spread out the Cα atoms are about their centre of mass; compact globular proteins have small Rg, elongated or unfolded ones large. Cα contacts (<8 Å, |i−j|>4) count long-range residue pairs in spatial proximity — high for tightly packed folds, near zero for rods or random coil. The bounding-box extents give the protein's footprint along x, y, z in Å.

Backbone torsions (φ/ψ). Backbone dihedral angles. Every residue except chain termini has a φ (preceding-C → N → Cα → C) and a ψ (N → Cα → C → next-N). They are reported in degrees following the IUPAC sign convention. Secondary structure is essentially a statement about which (φ, ψ) basin each residue occupies.

Contact-map, Ramachandran, and PAE plots. Plot images: a contact map (which residues are close in 3D, as an N×N binary image), a Ramachandran scatter (backbone torsion angles, revealing secondary-structure composition at a glance), and — for AlphaFold structures — a PAE heatmap (pairwise prediction confidence).

Predicted aligned error. Predicted Aligned Error (PAE) is an AlphaFold confidence matrix: entry (i, j) is the expected error in the position of residue j, in ångströms, when the prediction is superimposed on the true structure at residue i. Low PAE within a block of residues means that block is internally rigid and well-predicted; high PAE between two blocks means their relative placement is uncertain even if each block individually is confident.

Secondary structure (3-state, P-SEA). Three-state secondary structure (P-SEA) collapses the eight DSSP classes into helix (a), strand (b), and coil (c). P-SEA assigns these from Cα geometry alone — distances and angles — without requiring backbone oxygens, so it works on any Cα trace.

Solvent-accessible surface area. Solvent-accessible surface area (SASA) is the area in Å² traced out by the centre of a 1.4 Å probe sphere (a water molecule) rolled over the protein's van der Waals surface (Shrake–Rupley / Lee–Richards construction). Buried residues have near-zero SASA; fully exposed residues can exceed 200 Å². The total SASA scales roughly with the number of surface residues.

Foldseek 3Di. The Foldseek 3Di string encodes local tertiary geometry as a 20-letter alphabet — one character per residue — derived from the relative positions of nearby Cα atoms. Unlike the amino-acid sequence, 3Di is a direct function of the 3D structure, so two proteins with the same fold have similar 3Di strings even at low sequence identity.

B-factor. For experimental (PDB) structures, the B-factor (temperature factor) quantifies the positional spread of each atom in the crystal — a combination of thermal vibration and static disorder — in units of Å². High B-factors mark flexible loops or poorly resolved regions; low B-factors mark the rigid, well-ordered core.

mmCIF coordinates. The mmCIF block holds the 3D Carte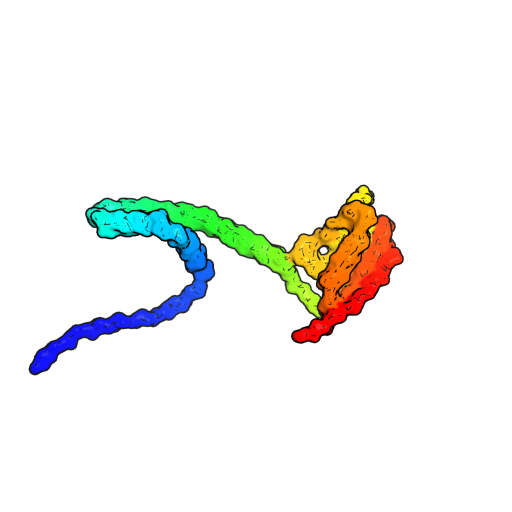sian coordinates of each backbone atom (N, Cα, C, O) in ångströms. mmCIF is the PDB's canonical archive format — a tagged-loop text representation of the atomic model.

InterPro / GO / CATH / organism. Functional annotations link the protein to curated databases. InterPro entries identify conserved domains and families by matching the sequence against member-database signatures (Pfam, PROSITE, CDD, …). Gene Ontology (GO) terms describe molecular function, biological process, and cellular component in a controlled vocabulary. CATH places the structure in a hierarchical fold classification (Class/Architecture/Topology/Homologous-superfamily). The organism is the source species.

Rendered structure images. Structure images are PyMOL renders from six orthogonal camera directions. Cartoon representation draws helices as coils and strands as arrows; sticks shows the backbone as bonds; surface shows the solvent-excluded envelope. Rainbow coloring maps sequence position to hue (blue→red, N→C); chain coloring assigns a distinct color per polypeptide.

Sequence. This is the polypeptide sequence — one letter per residue, N-terminus first. Length ranges from a few dozen residues for small domains to over a thousand for large multi-domain proteins.

Secondary structure (8-state, DSSP). The SS8 string is DSSP's per-residue secondary-structure call. α-helix (H) means an i→i+4 H-bond ladder; β-strand (E) means the residue participates in a β-sheet; 3₁₀ (G) and π (I) are tighter and wider helices; T/S are turns/bends; '-' is loop.

Nearest PDB structures. Structural nearest neighbors (via Foldseek easy-search vs the PDB). Reported per hit: target PDB id, E-value, and alignment TM-score. A TM-score above ~0.5 is the conventional threshold for 'same fold'.